Protein AF-A0A960R891-F1 (afdb_monomer_lite)

Secondary structure (DSSP, 8-state):
----EEEEE-TTS-EEEEESSTTPPP-BS-GGGTTT--S-EEEP--GGGEEEEEEEEES--GGGHHHHHHHHHHHTT-S--SSSPPP-EEEEEEEEETTEEEEEEEEE--

Foldseek 3Di:
DAFEWEWEQDPVRWTFIATDDDPGDTPDTDPVVVPPPPGHYHYHDPCVQKDKDKDKDFPDPPVCVVVVLQVVCVVVVQFDPDDPDGWDKDKDWPDDDDGITMIIIITRGD

Radius of gyration: 17.92 Å; chains: 1; bounding box: 40×30×44 Å

Sequence (110 aa):
MSRLKIALPDENRGWTLRTGRAGAAPEGRELAAVAGNGADVLIGVPASLCTTFALKVPTTEAVLFPSLVQSQIERRGLAHRGDGAATPQQFFVIEQAGNETWLSVDVLSE

pLDDT: mean 81.75, std 12.56, range [48.28, 97.19]

Structure (mmCIF, N/CA/C/O backbone):
data_AF-A0A960R891-F1
#
_entry.id   AF-A0A960R891-F1
#
loop_
_atom_site.group_PDB
_atom_site.id
_atom_site.type_symbol
_atom_site.label_atom_id
_atom_site.label_alt_id
_atom_site.label_comp_id
_atom_site.label_asym_id
_atom_site.label_entity_id
_atom_site.label_seq_id
_atom_site.pdbx_PDB_ins_code
_atom_site.Cartn_x
_atom_site.Cartn_y
_atom_site.Cartn_z
_atom_site.occupancy
_atom_site.B_iso_or_equiv
_atom_site.auth_seq_id
_atom_site.auth_comp_id
_atom_site.auth_asym_id
_atom_site.auth_atom_id
_atom_site.pdbx_PDB_model_num
ATOM 1 N N . MET A 1 1 ? 5.573 20.125 -23.057 1.00 48.28 1 MET A N 1
ATOM 2 C CA . MET A 1 1 ? 4.989 18.762 -23.047 1.00 48.28 1 MET A CA 1
ATOM 3 C C . MET A 1 1 ? 5.700 17.986 -21.952 1.00 48.28 1 MET A C 1
ATOM 5 O O . MET A 1 1 ? 6.923 17.927 -22.016 1.00 48.28 1 MET A O 1
ATOM 9 N N . SER A 1 2 ? 5.000 17.505 -20.917 1.00 52.25 2 SER A N 1
ATOM 10 C CA . SER A 1 2 ? 5.677 16.794 -19.822 1.00 52.25 2 SER A CA 1
ATOM 11 C C . SER A 1 2 ? 6.299 15.499 -20.351 1.00 52.25 2 SER A C 1
ATOM 13 O O . SER A 1 2 ? 5.677 14.756 -21.111 1.00 52.25 2 SER A O 1
ATOM 15 N N . ARG A 1 3 ? 7.569 15.268 -20.007 1.00 70.19 3 ARG A N 1
ATOM 16 C CA . ARG A 1 3 ? 8.340 14.078 -20.388 1.00 70.19 3 ARG A CA 1
ATOM 17 C C . ARG A 1 3 ? 8.286 13.050 -19.257 1.00 70.19 3 ARG A C 1
ATOM 19 O O . ARG A 1 3 ? 9.332 12.615 -18.794 1.00 70.19 3 ARG A O 1
ATOM 26 N N . LEU A 1 4 ? 7.082 12.715 -18.783 1.00 72.38 4 LEU A N 1
ATOM 27 C CA . LEU A 1 4 ? 6.910 11.693 -17.748 1.00 72.38 4 LEU A CA 1
ATOM 28 C C . LEU A 1 4 ? 7.563 10.394 -18.235 1.00 72.38 4 LEU A C 1
ATOM 30 O O . LEU A 1 4 ? 7.201 9.883 -19.303 1.00 72.38 4 LEU A O 1
ATOM 34 N N . LYS A 1 5 ? 8.523 9.885 -17.467 1.00 79.50 5 LYS A N 1
ATOM 35 C CA . LYS A 1 5 ? 9.136 8.579 -17.701 1.00 79.50 5 LYS A CA 1
ATOM 36 C C . LYS A 1 5 ? 8.463 7.570 -16.785 1.00 79.50 5 LYS A C 1
ATOM 38 O O . LYS A 1 5 ? 8.354 7.795 -15.589 1.00 79.50 5 LYS A O 1
ATOM 43 N N . ILE A 1 6 ? 7.990 6.469 -17.344 1.00 81.19 6 ILE A N 1
ATOM 44 C CA . ILE A 1 6 ? 7.328 5.399 -16.604 1.00 81.19 6 ILE A CA 1
ATOM 45 C C . ILE A 1 6 ? 8.260 4.191 -16.607 1.00 81.19 6 ILE A C 1
ATOM 47 O O . ILE A 1 6 ? 8.638 3.722 -17.679 1.00 81.19 6 ILE A O 1
ATOM 51 N N . ALA A 1 7 ? 8.605 3.687 -15.428 1.00 83.12 7 ALA A N 1
ATOM 52 C CA . ALA A 1 7 ? 9.332 2.443 -15.233 1.00 83.12 7 ALA A CA 1
ATOM 53 C C . ALA A 1 7 ? 8.375 1.386 -14.677 1.00 83.12 7 ALA A C 1
ATOM 55 O O . ALA A 1 7 ? 7.841 1.554 -13.587 1.00 83.12 7 ALA A O 1
ATOM 56 N N . LEU A 1 8 ? 8.137 0.310 -15.423 1.00 83.38 8 LEU A N 1
ATOM 57 C CA . LEU A 1 8 ? 7.285 -0.805 -14.997 1.00 83.38 8 LEU A CA 1
ATOM 58 C C . LEU A 1 8 ? 8.127 -2.065 -14.789 1.00 83.38 8 LEU A C 1
ATOM 60 O O . LEU A 1 8 ? 9.098 -2.244 -15.524 1.00 83.38 8 LEU A O 1
ATOM 64 N N . PRO A 1 9 ? 7.766 -2.944 -13.846 1.00 81.38 9 PRO A N 1
ATOM 65 C CA . PRO A 1 9 ? 8.446 -4.219 -13.683 1.00 81.38 9 PRO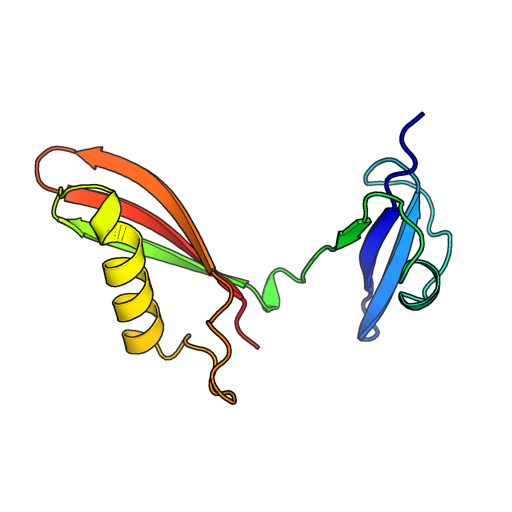 A CA 1
ATOM 66 C C . PRO A 1 9 ? 8.259 -5.086 -14.936 1.00 81.38 9 PRO A C 1
ATOM 68 O O . PRO A 1 9 ? 7.174 -5.127 -15.517 1.00 81.38 9 PRO A O 1
ATOM 71 N N . ASP A 1 10 ? 9.330 -5.756 -15.352 1.00 80.38 10 ASP A N 1
ATOM 72 C CA . ASP A 1 10 ? 9.342 -6.751 -16.428 1.00 80.38 10 ASP A CA 1
ATOM 73 C C . ASP A 1 10 ? 9.341 -8.175 -15.845 1.00 80.38 10 ASP A C 1
ATOM 75 O O . ASP A 1 10 ? 9.782 -8.405 -14.716 1.00 80.38 10 ASP A O 1
ATOM 79 N N . GLU A 1 11 ? 8.903 -9.150 -16.638 1.00 76.06 11 GLU A N 1
ATOM 80 C CA . GLU A 1 11 ? 8.779 -10.565 -16.254 1.00 76.06 11 GLU A CA 1
ATOM 81 C C . GLU A 1 11 ? 10.125 -11.184 -15.830 1.00 76.06 11 GLU A C 1
ATOM 83 O O . GLU A 1 11 ? 10.171 -12.113 -15.026 1.00 76.06 11 GLU A O 1
ATOM 88 N N . ASN A 1 12 ? 11.241 -10.623 -16.304 1.00 77.12 12 ASN A N 1
ATOM 89 C CA . ASN A 1 12 ? 12.599 -11.104 -16.039 1.00 77.12 12 ASN A CA 1
ATOM 90 C C . ASN A 1 12 ? 13.300 -10.381 -14.875 1.00 77.12 12 ASN A C 1
ATOM 92 O O . ASN A 1 12 ? 14.522 -10.237 -14.894 1.00 77.12 12 ASN A O 1
ATOM 96 N N . ARG A 1 13 ? 12.548 -9.892 -13.875 1.00 68.38 13 ARG A N 1
ATOM 97 C CA . ARG A 1 13 ? 13.082 -9.087 -12.748 1.00 68.38 13 ARG A CA 1
ATOM 98 C C . ARG A 1 13 ? 13.827 -7.821 -13.207 1.00 68.38 13 ARG A C 1
ATOM 100 O O . ARG A 1 13 ? 14.740 -7.346 -12.537 1.00 68.38 13 ARG A O 1
ATOM 107 N N . GLY A 1 14 ? 13.444 -7.304 -14.371 1.00 75.38 14 GLY A N 1
ATOM 108 C CA . GLY A 1 14 ? 13.976 -6.083 -14.965 1.00 75.38 14 GLY A CA 1
ATOM 109 C C . GLY A 1 14 ? 12.963 -4.945 -14.922 1.00 75.38 14 GLY A C 1
ATOM 110 O O . GLY A 1 14 ? 11.901 -5.055 -14.310 1.00 75.38 14 GLY A O 1
ATOM 111 N N . TRP A 1 15 ? 13.281 -3.861 -15.621 1.00 79.88 15 TRP A N 1
ATOM 112 C CA . TRP A 1 15 ? 12.392 -2.717 -15.781 1.00 79.88 15 TRP A CA 1
ATOM 113 C C . TRP A 1 15 ? 12.119 -2.468 -17.259 1.00 79.88 15 TRP A C 1
ATOM 115 O O . TRP A 1 15 ? 12.980 -2.677 -18.105 1.00 79.88 15 TRP A O 1
ATOM 125 N N . THR A 1 16 ? 10.921 -1.992 -17.573 1.00 82.44 16 THR A N 1
ATOM 126 C CA . THR A 1 16 ? 10.546 -1.487 -18.891 1.00 82.44 16 THR A CA 1
ATOM 127 C C . THR A 1 16 ? 10.301 0.008 -18.786 1.00 82.44 16 THR A C 1
ATOM 129 O O . THR A 1 16 ? 9.427 0.446 -18.036 1.00 82.44 16 THR A O 1
ATOM 132 N N . LEU A 1 17 ? 11.060 0.790 -19.552 1.00 81.31 17 LEU A N 1
ATOM 133 C CA . LEU A 1 17 ? 10.952 2.244 -19.595 1.00 81.31 17 LEU A CA 1
ATOM 134 C C . LEU A 1 17 ? 10.064 2.707 -20.746 1.00 81.31 17 LEU A C 1
ATOM 136 O O . LEU A 1 17 ? 10.168 2.214 -21.869 1.00 81.31 17 LEU A O 1
ATOM 140 N N . ARG A 1 18 ? 9.218 3.698 -20.470 1.00 81.00 18 ARG A N 1
ATOM 141 C CA . ARG A 1 18 ? 8.293 4.321 -21.426 1.00 81.00 18 ARG A CA 1
ATOM 142 C C . ARG A 1 18 ? 8.287 5.837 -21.236 1.00 81.00 18 ARG A C 1
ATOM 144 O O . ARG A 1 18 ? 8.395 6.299 -20.103 1.00 81.00 18 ARG A O 1
ATOM 151 N N . THR A 1 19 ? 8.107 6.615 -22.303 1.00 74.31 19 THR A N 1
ATOM 152 C CA . THR A 1 19 ? 7.814 8.058 -22.194 1.00 74.31 19 THR A CA 1
ATOM 153 C C . THR A 1 19 ? 6.357 8.329 -22.530 1.00 74.31 19 THR A C 1
ATOM 155 O O . THR A 1 19 ? 5.831 7.828 -23.523 1.00 74.31 19 THR A O 1
ATOM 158 N N . GLY A 1 20 ? 5.700 9.168 -21.732 1.00 71.56 20 GLY A N 1
ATOM 159 C CA . GLY A 1 20 ? 4.331 9.605 -21.990 1.00 71.56 20 GLY A CA 1
ATOM 160 C C . GLY A 1 20 ? 3.301 8.827 -21.178 1.00 71.56 20 GLY A C 1
ATOM 161 O O . GLY A 1 20 ? 3.377 8.797 -19.955 1.00 71.56 20 GLY A O 1
ATOM 162 N N . ARG A 1 21 ? 2.275 8.276 -21.836 1.00 65.19 21 ARG A N 1
ATOM 163 C CA . ARG A 1 21 ? 1.125 7.646 -21.163 1.00 65.19 21 ARG A CA 1
ATOM 164 C C . ARG A 1 21 ? 1.298 6.133 -21.027 1.00 65.19 21 ARG A C 1
ATOM 166 O O . ARG A 1 21 ? 2.017 5.504 -21.804 1.00 65.19 21 ARG A O 1
ATOM 173 N N . ALA A 1 22 ? 0.581 5.548 -20.068 1.00 57.62 22 ALA A N 1
ATOM 174 C CA . ALA A 1 22 ? 0.438 4.100 -19.958 1.00 57.62 22 ALA A CA 1
ATOM 175 C C . ALA A 1 22 ? -0.041 3.520 -21.307 1.00 57.62 22 ALA A C 1
ATOM 177 O O . ALA A 1 22 ? -1.068 3.947 -21.830 1.00 57.62 22 ALA A O 1
ATOM 178 N N . GLY A 1 23 ? 0.744 2.608 -21.893 1.00 58.94 23 GLY A N 1
ATOM 179 C CA . GLY A 1 23 ? 0.505 2.034 -23.227 1.00 58.94 23 GLY A CA 1
ATOM 180 C C . GLY A 1 23 ? 1.488 2.471 -24.323 1.00 58.94 23 GLY A C 1
ATOM 181 O O . GLY A 1 23 ? 1.463 1.896 -25.407 1.00 58.94 23 GLY A O 1
ATOM 182 N N . ALA A 1 24 ? 2.379 3.433 -24.058 1.00 63.19 24 ALA A N 1
ATOM 183 C CA . ALA A 1 24 ? 3.462 3.777 -24.984 1.00 63.19 24 ALA A CA 1
ATOM 184 C C . ALA A 1 24 ? 4.421 2.592 -25.224 1.00 63.19 24 ALA A C 1
ATOM 186 O O . ALA A 1 24 ? 4.589 1.723 -24.361 1.00 63.19 24 ALA A O 1
ATOM 187 N N . ALA A 1 25 ? 5.062 2.552 -26.394 1.00 67.19 25 ALA A N 1
ATOM 188 C CA . ALA A 1 25 ? 6.041 1.516 -26.710 1.00 67.19 25 ALA A CA 1
ATOM 189 C C . ALA A 1 25 ? 7.233 1.564 -25.728 1.00 67.19 25 ALA A C 1
ATOM 191 O O . ALA A 1 25 ? 7.615 2.652 -25.289 1.00 67.19 25 ALA A O 1
ATOM 192 N N . PRO A 1 26 ? 7.816 0.408 -25.358 1.00 67.81 26 PRO A N 1
ATOM 193 C CA . PRO A 1 26 ? 9.063 0.369 -24.602 1.00 67.81 26 PRO A CA 1
ATOM 194 C C . PRO A 1 26 ? 10.170 1.137 -25.329 1.00 67.81 26 PRO A C 1
ATOM 196 O O . PRO A 1 26 ? 10.412 0.898 -26.509 1.00 67.81 26 PRO A O 1
ATOM 199 N N . GLU A 1 27 ? 10.861 2.024 -24.621 1.00 72.19 27 GLU A N 1
ATOM 200 C CA . GLU A 1 27 ? 12.023 2.757 -25.143 1.00 72.19 27 GLU A CA 1
ATOM 201 C C . GLU A 1 27 ? 13.353 2.174 -24.651 1.00 72.19 27 GLU A C 1
ATOM 203 O O . GLU A 1 27 ? 14.405 2.477 -25.205 1.00 72.19 27 GLU A O 1
ATOM 208 N N . GLY A 1 28 ? 13.325 1.342 -23.608 1.00 74.31 28 GLY A N 1
ATOM 209 C CA . GLY A 1 28 ? 14.523 0.742 -23.030 1.00 74.31 28 GLY A CA 1
ATOM 210 C C . GLY A 1 28 ? 14.232 -0.051 -21.761 1.00 74.31 28 GLY A C 1
ATOM 211 O O . GLY A 1 28 ? 13.080 -0.150 -21.331 1.00 74.31 28 GLY A O 1
ATOM 212 N N . ARG A 1 29 ? 15.287 -0.620 -21.168 1.00 67.38 29 ARG A N 1
ATOM 213 C CA . ARG A 1 29 ? 15.194 -1.476 -19.970 1.00 67.38 29 ARG A CA 1
ATOM 214 C C . ARG A 1 29 ? 16.034 -1.018 -18.773 1.00 67.38 29 ARG A C 1
ATOM 216 O O . ARG A 1 29 ? 15.898 -1.550 -17.676 1.00 67.38 29 ARG A O 1
ATOM 223 N N . GLU A 1 30 ? 16.903 -0.030 -18.962 1.00 71.00 30 GLU A N 1
ATOM 224 C CA . GLU A 1 30 ? 17.878 0.365 -17.943 1.00 71.00 30 GLU A CA 1
ATOM 225 C C . GLU A 1 30 ? 17.368 1.512 -17.071 1.00 71.00 30 GLU A C 1
ATOM 227 O O . GLU A 1 30 ? 17.402 2.672 -17.476 1.00 71.00 30 GLU A O 1
ATOM 232 N N . LEU A 1 31 ? 16.959 1.206 -15.836 1.00 67.56 31 LEU A N 1
ATOM 233 C CA . LEU A 1 31 ? 16.509 2.205 -14.856 1.00 67.56 31 LEU A CA 1
ATOM 234 C C . LEU A 1 31 ? 17.574 3.287 -14.562 1.00 67.56 31 LEU A C 1
ATOM 236 O O . LEU A 1 31 ? 17.242 4.429 -14.250 1.00 67.56 31 LEU A O 1
ATOM 240 N N . ALA A 1 32 ? 18.859 2.953 -14.711 1.00 69.50 32 ALA A N 1
ATOM 241 C CA . ALA A 1 32 ? 19.962 3.902 -14.557 1.00 69.50 32 ALA A CA 1
ATOM 242 C C . ALA A 1 32 ? 19.887 5.069 -15.558 1.00 69.50 32 ALA A C 1
ATOM 244 O O . ALA A 1 32 ? 20.299 6.177 -15.231 1.00 69.50 32 ALA A O 1
ATOM 245 N N . ALA A 1 33 ? 19.292 4.864 -16.738 1.00 66.06 33 ALA A N 1
ATOM 246 C CA . ALA A 1 33 ? 19.127 5.916 -17.740 1.00 66.06 33 ALA A CA 1
ATOM 247 C C . ALA A 1 33 ? 18.164 7.034 -17.291 1.00 66.06 33 ALA A C 1
ATOM 249 O O . ALA A 1 33 ? 18.170 8.132 -17.856 1.00 66.06 33 ALA A O 1
ATOM 250 N N . VAL A 1 34 ? 17.327 6.767 -16.282 1.00 67.50 34 VAL A N 1
ATOM 251 C CA . VAL A 1 34 ? 16.392 7.744 -15.704 1.00 67.50 34 VAL A CA 1
ATOM 252 C C . VAL A 1 34 ? 16.903 8.356 -14.398 1.00 67.50 34 VAL A C 1
ATOM 254 O O . VAL A 1 34 ? 16.396 9.394 -13.981 1.00 67.50 34 VAL A O 1
ATOM 257 N N . ALA A 1 35 ? 17.923 7.768 -13.768 1.00 65.06 35 ALA A N 1
ATOM 258 C CA . ALA A 1 35 ? 18.492 8.279 -12.526 1.00 65.06 35 ALA A CA 1
ATOM 259 C C . ALA A 1 35 ? 19.222 9.616 -12.759 1.00 65.06 35 ALA A C 1
ATOM 261 O O . ALA A 1 35 ? 20.076 9.727 -13.634 1.00 65.06 35 ALA A O 1
ATOM 262 N N . GLY A 1 36 ? 18.881 10.649 -11.981 1.00 62.19 36 GLY A N 1
ATOM 263 C CA . GLY A 1 36 ? 19.533 11.968 -12.043 1.00 62.19 36 GLY A CA 1
ATOM 264 C C . GLY A 1 36 ? 19.102 12.868 -13.209 1.00 62.19 36 GLY A C 1
ATOM 265 O O . GLY A 1 36 ? 19.472 14.040 -13.242 1.00 62.19 36 GLY A O 1
ATOM 266 N N . ASN A 1 37 ? 18.276 12.371 -14.133 1.00 64.19 37 ASN A N 1
ATOM 267 C CA . ASN A 1 37 ? 17.628 13.198 -15.145 1.00 64.19 37 ASN A CA 1
ATOM 268 C C . ASN A 1 37 ? 16.355 13.792 -14.530 1.00 64.19 37 ASN A C 1
ATOM 270 O O . ASN A 1 37 ? 15.445 13.040 -14.205 1.00 64.19 37 ASN A O 1
ATOM 274 N N . GLY A 1 38 ? 16.291 15.119 -14.360 1.00 58.22 38 GLY A N 1
ATOM 275 C CA . GLY A 1 38 ? 15.20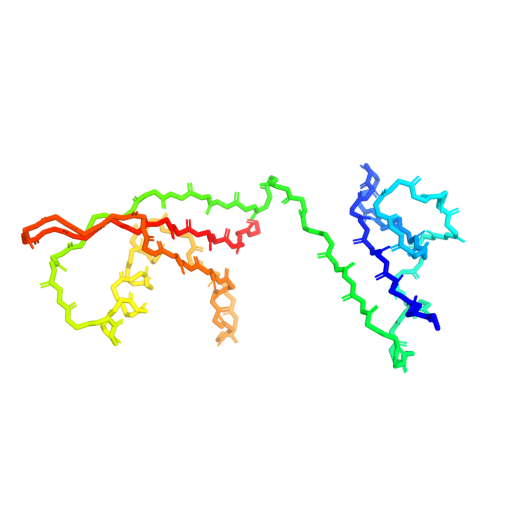3 15.861 -13.688 1.00 58.22 38 GLY A CA 1
ATOM 276 C C . GLY A 1 38 ? 13.826 15.829 -14.374 1.00 58.22 38 GLY A C 1
ATOM 277 O O . GLY A 1 38 ? 13.125 16.837 -14.399 1.00 58.22 38 GLY A O 1
ATOM 278 N N . ALA A 1 39 ? 13.459 14.707 -14.988 1.00 67.19 39 ALA A N 1
ATOM 279 C CA . ALA A 1 39 ? 12.113 14.404 -15.436 1.00 67.19 39 ALA A CA 1
ATOM 280 C C . ALA A 1 39 ? 11.333 13.732 -14.298 1.00 67.19 39 ALA A C 1
ATOM 282 O O . ALA A 1 39 ? 11.895 12.937 -13.549 1.00 67.19 39 ALA A O 1
ATOM 283 N N . ASP A 1 40 ? 10.032 14.008 -14.204 1.00 72.50 40 ASP A N 1
ATOM 284 C CA . ASP A 1 40 ? 9.142 13.255 -13.322 1.00 72.50 40 ASP A CA 1
ATOM 285 C C . ASP A 1 40 ? 9.177 11.770 -13.731 1.00 72.50 40 ASP A C 1
ATOM 287 O O . ASP A 1 40 ? 8.931 11.433 -14.899 1.00 72.50 40 ASP A O 1
ATOM 291 N N . VAL A 1 41 ? 9.512 10.884 -12.788 1.00 76.19 41 VAL A N 1
ATOM 292 C CA . VAL A 1 41 ? 9.560 9.431 -13.007 1.00 76.19 41 VAL A CA 1
ATOM 293 C C . VAL A 1 41 ? 8.448 8.761 -12.210 1.00 76.19 41 VAL A C 1
ATOM 295 O O . VAL A 1 41 ? 8.352 8.930 -10.998 1.00 76.19 41 VAL A O 1
ATOM 298 N N . LEU A 1 42 ? 7.626 7.965 -12.889 1.00 78.50 42 LEU A N 1
ATOM 299 C CA . LEU A 1 42 ? 6.641 7.088 -12.272 1.00 78.50 42 LEU A CA 1
ATOM 300 C C . LEU A 1 42 ? 7.189 5.664 -12.243 1.00 78.50 42 LEU A C 1
ATOM 302 O O . LEU A 1 42 ? 7.439 5.073 -13.291 1.00 78.50 42 LEU A O 1
ATOM 306 N N . ILE A 1 43 ? 7.359 5.115 -11.045 1.00 81.88 43 ILE A N 1
ATOM 307 C CA . ILE A 1 43 ? 7.820 3.742 -10.840 1.00 81.88 43 ILE A CA 1
ATOM 308 C C . ILE A 1 43 ? 6.606 2.891 -10.473 1.00 81.88 43 ILE A C 1
ATOM 310 O O . ILE A 1 43 ? 5.945 3.133 -9.467 1.00 81.88 43 ILE A O 1
ATOM 314 N N . GLY A 1 44 ? 6.292 1.911 -11.313 1.00 83.06 44 GLY A N 1
ATOM 315 C CA . GLY A 1 44 ? 5.311 0.882 -11.008 1.00 83.06 44 GLY A CA 1
ATOM 316 C C . GLY A 1 44 ? 5.933 -0.178 -10.112 1.00 83.06 44 GLY A C 1
ATOM 317 O O . GLY A 1 44 ? 7.037 -0.641 -10.368 1.00 83.06 44 GLY A O 1
ATOM 318 N N . VAL A 1 45 ? 5.216 -0.595 -9.079 1.00 82.56 45 VAL A N 1
ATOM 319 C CA . VAL A 1 45 ? 5.633 -1.702 -8.215 1.00 82.56 45 VAL A CA 1
ATOM 320 C C . VAL A 1 45 ? 4.744 -2.909 -8.527 1.00 82.56 45 VAL A C 1
ATOM 322 O O . VAL A 1 45 ? 3.538 -2.721 -8.717 1.00 82.56 45 VAL A O 1
ATOM 325 N N . PRO A 1 46 ? 5.289 -4.138 -8.634 1.00 83.25 46 PRO A N 1
ATOM 326 C CA . PRO A 1 46 ? 4.467 -5.329 -8.809 1.00 83.25 46 PRO A CA 1
ATOM 327 C C . PRO A 1 46 ? 3.432 -5.450 -7.691 1.00 83.25 46 PRO A C 1
ATOM 329 O O . PRO A 1 46 ? 3.783 -5.405 -6.515 1.00 83.25 46 PRO A O 1
ATOM 332 N N . ALA A 1 47 ? 2.172 -5.695 -8.051 1.00 84.75 47 ALA A N 1
ATOM 333 C CA . ALA A 1 47 ? 1.110 -5.897 -7.065 1.00 84.75 47 ALA A CA 1
ATOM 334 C C . ALA A 1 47 ? 1.389 -7.088 -6.129 1.00 84.75 47 ALA A C 1
ATOM 336 O O . ALA A 1 47 ? 0.923 -7.091 -5.000 1.00 84.75 47 ALA A O 1
ATOM 337 N N . SER A 1 48 ? 2.189 -8.068 -6.565 1.00 85.81 48 SER A N 1
ATOM 338 C CA . SER A 1 48 ? 2.624 -9.198 -5.735 1.00 85.81 48 SER A CA 1
ATOM 339 C C . SER A 1 48 ? 3.513 -8.804 -4.552 1.00 85.81 48 SER A C 1
ATOM 341 O O . SER A 1 48 ? 3.668 -9.610 -3.643 1.00 85.81 48 SER A O 1
ATOM 343 N N . LEU A 1 49 ? 4.110 -7.608 -4.574 1.00 86.00 49 LEU A N 1
ATOM 344 C CA . LEU A 1 49 ? 4.887 -7.050 -3.461 1.00 86.00 49 LEU A CA 1
ATOM 345 C C . LEU A 1 49 ? 4.031 -6.137 -2.567 1.00 86.00 49 LEU A C 1
ATOM 347 O O . LEU A 1 49 ? 4.480 -5.688 -1.518 1.00 86.00 49 LEU A O 1
ATOM 351 N N . CYS A 1 50 ? 2.791 -5.848 -2.960 1.00 89.81 50 CYS A N 1
ATOM 352 C CA . CYS A 1 50 ? 1.884 -5.019 -2.181 1.00 89.81 50 CYS A CA 1
ATOM 353 C C . CYS A 1 50 ? 0.896 -5.903 -1.415 1.00 89.81 50 CYS A C 1
ATOM 355 O O . CYS A 1 50 ? 0.111 -6.642 -2.007 1.00 89.81 50 CYS A O 1
ATOM 357 N N . THR A 1 51 ? 0.883 -5.777 -0.092 1.00 93.31 51 THR A N 1
ATOM 358 C CA . THR A 1 51 ? -0.143 -6.375 0.762 1.00 93.31 51 THR A CA 1
ATOM 359 C C . THR A 1 51 ? -1.177 -5.315 1.129 1.00 93.31 51 THR A C 1
ATOM 361 O O . THR A 1 51 ? -0.879 -4.392 1.887 1.00 93.31 51 THR A O 1
ATOM 364 N N . THR A 1 52 ? -2.407 -5.472 0.636 1.00 94.31 52 THR A N 1
ATOM 365 C CA . THR A 1 52 ? -3.544 -4.606 0.983 1.00 94.31 52 THR A CA 1
ATOM 366 C C . THR A 1 52 ? -4.451 -5.282 2.004 1.00 94.31 52 THR A C 1
ATOM 368 O O . THR A 1 52 ? -4.818 -6.450 1.851 1.00 94.31 52 THR A O 1
ATOM 371 N N . PHE A 1 53 ? -4.863 -4.556 3.042 1.00 95.69 53 PHE A N 1
ATOM 372 C CA . PHE A 1 53 ? -5.850 -5.044 4.000 1.00 95.69 53 PHE A CA 1
ATOM 373 C C . PHE A 1 53 ? -6.743 -3.946 4.573 1.00 95.69 53 PHE A C 1
ATOM 375 O O . PHE A 1 53 ? -6.336 -2.801 4.747 1.00 95.69 53 PHE A O 1
ATOM 382 N N . ALA A 1 54 ? -7.959 -4.337 4.953 1.00 96.38 54 ALA A N 1
ATOM 383 C CA . ALA A 1 54 ? -8.857 -3.482 5.716 1.00 96.38 54 ALA A CA 1
ATOM 384 C C . ALA A 1 54 ? -8.489 -3.492 7.208 1.00 96.38 54 ALA A C 1
ATOM 386 O O . ALA A 1 54 ? -8.206 -4.545 7.799 1.00 96.38 54 ALA A O 1
ATOM 387 N N . LEU A 1 55 ? -8.527 -2.315 7.826 1.00 96.06 55 LEU A N 1
ATOM 388 C CA . LEU A 1 55 ? -8.297 -2.104 9.245 1.00 96.06 55 LEU A CA 1
ATOM 389 C C . LEU A 1 55 ? -9.469 -1.332 9.854 1.00 96.06 55 LEU A C 1
ATOM 391 O O . LEU A 1 55 ? -9.758 -0.208 9.459 1.00 96.06 55 LEU A O 1
ATOM 395 N N . LYS A 1 56 ? -10.099 -1.930 10.865 1.00 95.12 56 LYS A N 1
ATOM 396 C CA . LYS A 1 56 ? -11.104 -1.267 11.693 1.00 95.12 56 LYS A CA 1
ATOM 397 C C . LYS A 1 56 ? -10.440 -0.639 12.915 1.00 95.12 56 LYS A C 1
ATOM 399 O O . LYS A 1 56 ? -9.779 -1.347 13.677 1.00 95.12 56 LYS A O 1
ATOM 404 N N . VAL A 1 57 ? -10.640 0.659 13.115 1.00 93.19 57 VAL A N 1
ATOM 405 C CA . VAL A 1 57 ? -10.182 1.405 14.295 1.00 93.19 57 VAL A CA 1
ATOM 406 C C . VAL A 1 57 ? -11.350 2.147 14.949 1.00 93.19 57 VAL A C 1
ATOM 408 O O . VAL A 1 57 ? -12.344 2.424 14.275 1.00 93.19 57 VAL A O 1
ATOM 411 N N . PRO A 1 58 ? -11.266 2.477 16.249 1.00 92.50 58 PRO A N 1
ATOM 412 C CA . PRO A 1 58 ? -12.219 3.392 16.864 1.00 92.50 58 PRO A CA 1
ATOM 413 C C . PRO A 1 58 ? -12.226 4.739 16.138 1.00 92.50 58 PRO A C 1
ATOM 415 O O . PRO A 1 58 ? -11.176 5.199 15.679 1.00 92.50 58 PRO A O 1
ATOM 418 N N . THR A 1 59 ? -13.386 5.391 16.068 1.00 88.69 59 THR A N 1
ATOM 419 C CA . THR A 1 59 ? -13.458 6.778 15.598 1.00 88.69 59 THR A CA 1
ATOM 420 C C . THR A 1 59 ? -12.688 7.660 16.576 1.00 88.69 59 THR A C 1
ATOM 422 O O . THR A 1 59 ? -13.091 7.853 17.719 1.00 88.69 59 THR A O 1
ATOM 425 N N . THR A 1 60 ? -11.545 8.165 16.124 1.00 88.81 60 THR A N 1
ATOM 426 C CA . THR A 1 60 ? -10.637 9.017 16.892 1.00 88.81 60 THR A CA 1
ATOM 427 C C . THR A 1 60 ? -10.085 10.117 15.992 1.00 88.81 60 THR A C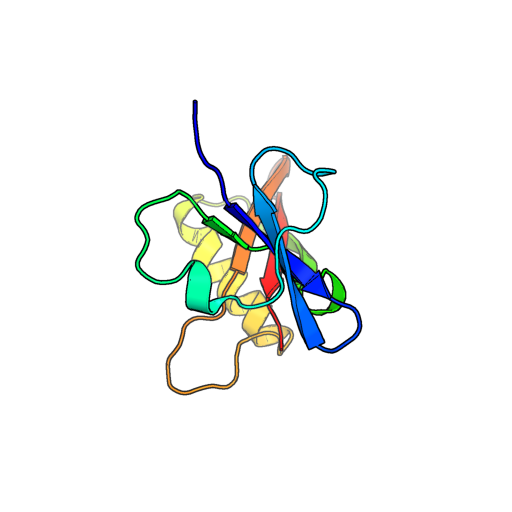 1
ATOM 429 O O . THR A 1 60 ? -10.328 10.123 14.784 1.00 88.81 60 THR A O 1
ATOM 432 N N . GLU A 1 61 ? -9.327 11.051 16.561 1.00 88.25 61 GLU A N 1
ATOM 433 C CA . GLU A 1 61 ? -8.612 12.062 15.788 1.00 88.25 61 GLU A CA 1
ATOM 434 C C . GLU A 1 61 ? -7.710 11.414 14.728 1.00 88.25 61 GLU A C 1
ATOM 436 O O . GLU A 1 61 ? -6.904 10.529 15.030 1.00 88.25 61 GLU A O 1
ATOM 441 N N . ALA A 1 62 ? -7.817 11.886 13.482 1.00 88.38 62 ALA A N 1
ATOM 442 C CA . ALA A 1 62 ? -7.104 11.318 12.335 1.00 88.38 62 ALA A CA 1
ATOM 443 C C . ALA A 1 62 ? -5.572 11.317 12.500 1.00 88.38 62 ALA A C 1
ATOM 445 O O . ALA A 1 62 ? -4.884 10.487 11.908 1.00 88.38 62 ALA A O 1
ATOM 446 N N . VAL A 1 63 ? -5.040 12.200 13.354 1.00 93.56 63 VAL A N 1
ATOM 447 C CA . VAL A 1 63 ? -3.617 12.256 13.727 1.00 93.56 63 VAL A CA 1
ATOM 448 C C . VAL A 1 63 ? -3.117 10.961 14.380 1.00 93.56 63 VAL A C 1
ATOM 450 O O . VAL A 1 63 ? -1.924 10.674 14.331 1.00 93.56 63 VAL A O 1
ATOM 453 N N . LEU A 1 64 ? -4.012 10.148 14.954 1.00 93.44 64 LEU A N 1
ATOM 454 C CA . LEU A 1 64 ? -3.665 8.871 15.584 1.00 93.44 64 LEU A CA 1
ATOM 455 C C . LEU A 1 64 ? -3.677 7.685 14.610 1.00 93.44 64 LEU A C 1
ATOM 457 O O . LEU A 1 64 ? -3.132 6.628 14.936 1.00 93.44 64 LEU A O 1
ATOM 461 N N . PHE A 1 65 ? -4.263 7.829 13.415 1.00 94.00 65 PHE A N 1
ATOM 462 C CA . PHE A 1 65 ? -4.331 6.740 12.435 1.00 94.00 65 PHE A CA 1
ATOM 463 C C . PHE A 1 65 ? -2.959 6.201 12.010 1.00 94.00 65 PHE A C 1
ATOM 465 O O . PHE A 1 65 ? -2.832 4.978 11.986 1.00 94.00 65 PHE A O 1
ATOM 472 N N . PRO A 1 66 ? -1.917 7.023 11.755 1.00 93.44 66 PRO A N 1
ATOM 473 C CA . PRO A 1 66 ? -0.592 6.507 11.414 1.00 93.44 66 PRO A CA 1
ATOM 474 C C . PRO A 1 66 ? -0.043 5.522 12.454 1.00 93.44 66 PRO A C 1
ATOM 476 O O . PRO A 1 66 ? 0.408 4.436 12.097 1.00 93.44 66 PRO A O 1
ATOM 479 N N . SER A 1 67 ? -0.148 5.856 13.743 1.00 92.88 67 SER A N 1
ATOM 480 C CA . SER A 1 67 ? 0.333 5.004 14.837 1.00 92.88 67 SER A CA 1
ATOM 481 C C . SER A 1 67 ? -0.468 3.705 14.952 1.00 92.88 67 SER A C 1
ATOM 483 O O . SER A 1 67 ? 0.102 2.633 15.163 1.00 92.88 67 SER A O 1
ATOM 485 N N . LEU A 1 68 ? -1.792 3.780 14.780 1.00 94.12 68 LEU A N 1
ATOM 486 C CA . LEU A 1 68 ? -2.663 2.602 14.785 1.00 94.12 68 LEU A CA 1
ATOM 487 C C . LEU A 1 68 ? -2.371 1.681 13.597 1.00 94.12 68 LEU A C 1
ATOM 489 O O . LEU A 1 68 ? -2.284 0.469 13.775 1.00 94.12 68 LEU A O 1
ATOM 493 N N . VAL A 1 69 ? -2.185 2.245 12.404 1.00 94.75 69 VAL A N 1
ATOM 494 C CA . VAL A 1 69 ? -1.813 1.502 11.195 1.00 94.75 69 VAL A CA 1
ATOM 495 C C . VAL A 1 69 ? -0.466 0.811 11.394 1.00 94.75 69 VAL A C 1
ATOM 497 O O . VAL A 1 69 ? -0.380 -0.397 11.183 1.00 94.75 69 VAL A O 1
ATOM 500 N N . GLN A 1 70 ? 0.547 1.526 11.888 1.00 92.62 70 GLN A N 1
ATOM 501 C CA . GLN A 1 70 ? 1.879 0.968 12.130 1.00 92.62 70 GLN A CA 1
ATOM 502 C C . GLN A 1 70 ? 1.842 -0.230 13.090 1.00 92.62 70 GLN A C 1
ATOM 504 O O . GLN A 1 70 ? 2.355 -1.302 12.769 1.00 92.62 70 GLN A O 1
ATOM 509 N N . SER A 1 71 ? 1.144 -0.101 14.222 1.00 92.75 71 SER A N 1
ATOM 510 C CA . SER A 1 71 ? 0.978 -1.206 15.177 1.00 92.75 71 SER A CA 1
ATOM 511 C C . SER A 1 71 ? 0.329 -2.443 14.536 1.00 92.75 71 SER A C 1
ATOM 513 O O . SER A 1 71 ? 0.655 -3.585 14.864 1.00 92.75 71 SER A O 1
ATOM 515 N N . GLN A 1 72 ? -0.587 -2.237 13.590 1.00 93.94 72 GLN A N 1
ATOM 516 C CA . GLN A 1 72 ? -1.280 -3.322 12.898 1.00 93.94 72 GLN A CA 1
ATOM 517 C C . GLN A 1 72 ? -0.410 -3.994 11.838 1.00 93.94 72 GLN A C 1
ATOM 519 O O . GLN A 1 72 ? -0.505 -5.211 11.673 1.00 93.94 72 GLN A O 1
ATOM 524 N N . ILE A 1 73 ? 0.447 -3.231 11.162 1.00 93.31 73 ILE A N 1
ATOM 525 C CA . ILE A 1 73 ? 1.468 -3.744 10.241 1.00 93.31 73 ILE A CA 1
ATOM 526 C C . ILE A 1 73 ? 2.444 -4.653 11.001 1.00 93.31 73 ILE A C 1
ATOM 528 O O . ILE A 1 73 ? 2.666 -5.798 10.598 1.00 93.31 73 ILE A O 1
ATOM 532 N N . GLU A 1 74 ? 2.948 -4.193 12.147 1.00 91.81 74 GLU A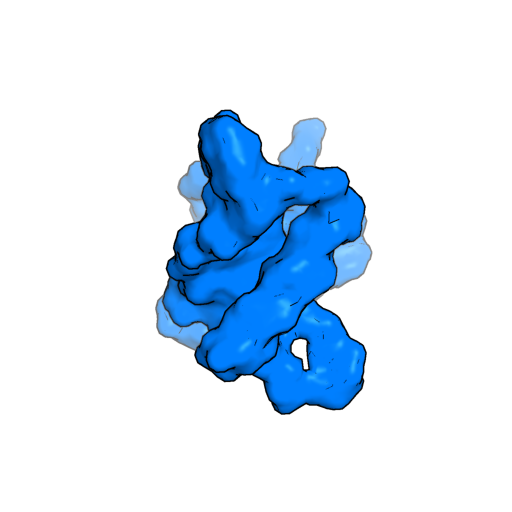 N 1
ATOM 533 C CA . GLU A 1 74 ? 3.843 -4.964 13.021 1.00 91.81 74 GLU A CA 1
ATOM 534 C C . GLU A 1 74 ? 3.182 -6.246 13.526 1.00 91.81 74 GLU A C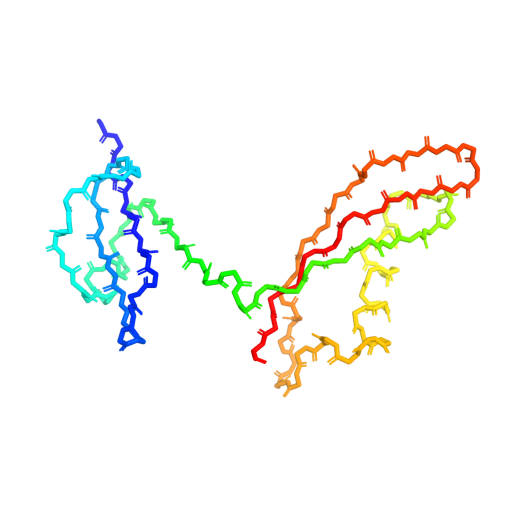 1
ATOM 536 O O . GLU A 1 74 ? 3.745 -7.334 13.397 1.00 91.81 74 GLU A O 1
ATOM 541 N N . ARG A 1 75 ? 1.942 -6.146 14.023 1.00 92.44 75 ARG A N 1
ATOM 542 C CA . ARG A 1 75 ? 1.177 -7.299 14.519 1.00 92.44 75 ARG A CA 1
ATOM 543 C C . ARG A 1 75 ? 0.950 -8.367 13.448 1.00 92.44 75 ARG A C 1
ATOM 545 O O . ARG A 1 75 ? 0.850 -9.546 13.775 1.00 92.44 75 ARG A O 1
ATOM 552 N N . ARG A 1 76 ? 0.846 -7.964 12.181 1.00 92.06 76 ARG A N 1
ATOM 553 C CA . ARG A 1 76 ? 0.688 -8.873 11.034 1.00 92.06 76 ARG A CA 1
ATOM 554 C C . ARG A 1 76 ? 2.018 -9.423 10.517 1.00 92.06 76 ARG A C 1
ATOM 556 O O . ARG A 1 76 ? 2.005 -10.236 9.600 1.00 92.06 76 ARG A O 1
ATOM 563 N N . GLY A 1 77 ? 3.150 -8.996 11.079 1.00 91.12 77 GLY A N 1
ATOM 564 C CA . GLY A 1 77 ? 4.477 -9.378 10.605 1.00 91.12 77 GLY A CA 1
ATOM 565 C C . GLY A 1 77 ? 4.827 -8.798 9.233 1.00 91.12 77 GLY A C 1
ATOM 566 O O . GLY A 1 77 ? 5.722 -9.327 8.584 1.00 91.12 77 GLY A O 1
ATOM 567 N N . LEU A 1 78 ? 4.125 -7.740 8.807 1.00 90.19 78 LEU A N 1
ATOM 568 C CA . LEU A 1 78 ? 4.325 -7.048 7.528 1.00 90.19 78 LEU A CA 1
ATOM 569 C C . LEU A 1 78 ? 5.335 -5.899 7.635 1.00 90.19 78 LEU A C 1
ATOM 571 O O . LEU A 1 78 ? 5.671 -5.281 6.630 1.00 90.19 78 LEU A O 1
ATOM 575 N N . ALA A 1 79 ? 5.795 -5.593 8.850 1.00 86.00 79 ALA A N 1
ATOM 576 C CA . ALA A 1 79 ? 6.827 -4.594 9.057 1.00 86.00 79 ALA A CA 1
ATOM 577 C C . ALA A 1 79 ? 8.147 -5.071 8.443 1.00 86.00 79 ALA A C 1
ATOM 579 O O . ALA A 1 79 ? 8.560 -6.222 8.627 1.00 86.00 79 ALA A O 1
ATOM 580 N N . HIS A 1 80 ? 8.810 -4.166 7.733 1.00 80.62 80 HIS A N 1
ATOM 581 C CA . HIS A 1 80 ? 10.102 -4.423 7.126 1.00 80.62 80 HIS A CA 1
ATOM 582 C C . HIS A 1 80 ? 11.132 -4.791 8.207 1.00 80.62 80 HIS A C 1
ATOM 584 O O . HIS A 1 80 ? 11.270 -4.104 9.220 1.00 80.62 80 HIS A O 1
ATOM 590 N N . ARG A 1 81 ? 11.841 -5.907 8.011 1.00 67.38 81 ARG A N 1
ATOM 591 C CA . ARG A 1 81 ? 12.847 -6.430 8.951 1.00 67.38 81 ARG A CA 1
ATOM 592 C C . ARG A 1 81 ? 14.244 -5.988 8.506 1.00 67.38 81 ARG A C 1
ATOM 594 O O . ARG A 1 81 ? 15.056 -6.822 8.125 1.00 67.38 81 ARG A O 1
ATOM 601 N N . GLY A 1 82 ? 14.504 -4.684 8.496 1.00 60.62 82 GLY A N 1
ATOM 602 C CA . GLY A 1 82 ? 15.781 -4.113 8.046 1.00 60.62 82 GLY A CA 1
ATOM 603 C C . GLY A 1 82 ? 16.190 -2.881 8.856 1.00 60.62 82 GLY A C 1
ATOM 604 O O . GLY A 1 82 ? 15.350 -2.299 9.536 1.00 60.62 82 GLY A O 1
ATOM 605 N N . ASP A 1 83 ? 17.477 -2.520 8.787 1.00 53.97 83 ASP A N 1
ATOM 606 C CA . ASP A 1 83 ? 18.246 -1.544 9.594 1.00 53.97 83 ASP A CA 1
ATOM 607 C C . ASP A 1 83 ? 17.624 -0.136 9.788 1.00 53.97 83 ASP A C 1
ATOM 609 O O . ASP A 1 83 ? 18.158 0.882 9.351 1.00 53.97 83 ASP A O 1
ATOM 613 N N . GLY A 1 84 ? 16.491 -0.044 10.487 1.00 56.88 84 GLY A N 1
ATOM 614 C CA . GLY A 1 84 ? 15.877 1.220 10.910 1.00 56.88 84 GLY A CA 1
ATOM 615 C C . GLY A 1 84 ? 15.106 1.975 9.822 1.00 56.88 84 GLY A C 1
ATOM 616 O O . GLY A 1 84 ? 14.646 3.089 10.070 1.00 56.88 84 GLY A O 1
ATOM 617 N N . ALA A 1 85 ? 14.929 1.386 8.638 1.00 66.12 85 ALA A N 1
ATOM 618 C CA . ALA A 1 85 ? 14.062 1.939 7.603 1.00 66.12 85 ALA A CA 1
ATOM 619 C C . ALA A 1 85 ? 12.583 1.745 7.977 1.00 66.12 85 ALA A C 1
ATOM 621 O O . ALA A 1 85 ? 12.155 0.648 8.341 1.00 66.12 85 ALA A O 1
ATOM 622 N N . ALA A 1 86 ? 11.789 2.814 7.877 1.00 74.75 86 ALA A N 1
ATOM 623 C CA . ALA A 1 86 ? 10.345 2.716 8.044 1.00 74.75 86 ALA A CA 1
ATOM 624 C C . ALA A 1 86 ? 9.760 1.799 6.960 1.00 74.75 86 ALA A C 1
ATOM 626 O O . ALA A 1 86 ? 10.199 1.822 5.809 1.00 74.75 86 ALA A O 1
ATOM 627 N N . THR A 1 87 ? 8.754 1.005 7.331 1.00 86.56 87 THR A N 1
ATOM 628 C CA . THR A 1 87 ? 8.006 0.216 6.346 1.00 86.56 87 THR A CA 1
ATOM 629 C C . THR A 1 87 ? 7.373 1.194 5.342 1.00 86.56 87 THR A C 1
ATOM 631 O O . THR A 1 87 ? 6.862 2.237 5.757 1.00 86.56 87 THR A O 1
ATOM 634 N N . PRO A 1 88 ? 7.458 0.965 4.021 1.00 90.12 88 PRO A N 1
ATOM 635 C CA . PRO A 1 88 ? 6.721 1.794 3.081 1.00 90.12 88 PRO A CA 1
ATOM 636 C C . PRO A 1 88 ? 5.246 1.391 3.122 1.00 90.12 88 PRO A C 1
ATOM 638 O O . PRO A 1 88 ? 4.879 0.278 2.741 1.00 90.12 88 PRO A O 1
ATOM 641 N N . GLN A 1 89 ? 4.395 2.302 3.587 1.00 92.25 89 GLN A N 1
ATOM 642 C CA . GLN A 1 89 ? 2.949 2.104 3.615 1.00 92.25 89 GLN A CA 1
ATOM 643 C C . GLN A 1 89 ? 2.189 3.353 3.194 1.00 92.25 89 GLN A C 1
ATOM 645 O O . GLN A 1 89 ? 2.671 4.480 3.321 1.00 92.25 89 GLN A O 1
ATOM 650 N N . GLN A 1 90 ? 0.947 3.135 2.788 1.00 94.06 90 GLN A N 1
ATOM 651 C CA . GLN A 1 90 ? -0.070 4.166 2.661 1.00 94.06 90 GLN A CA 1
ATOM 652 C C . GLN A 1 90 ? -1.378 3.664 3.267 1.00 94.06 90 GLN A C 1
ATOM 654 O O . GLN A 1 90 ? -1.622 2.461 3.368 1.00 94.06 90 GLN A O 1
ATOM 659 N N . PHE A 1 91 ? -2.237 4.591 3.672 1.00 95.31 91 PHE A N 1
ATOM 660 C CA . PHE A 1 91 ? -3.589 4.252 4.080 1.00 95.31 91 PHE A CA 1
ATOM 661 C C . PHE A 1 91 ? -4.561 5.361 3.700 1.00 95.31 91 PHE A C 1
ATOM 663 O O . PHE A 1 91 ? -4.186 6.529 3.588 1.00 95.31 91 PHE A O 1
ATOM 670 N N . PHE A 1 92 ? -5.824 4.991 3.532 1.00 94.94 92 PHE A N 1
ATOM 671 C CA . PHE A 1 92 ? -6.913 5.928 3.291 1.00 94.94 92 PHE A CA 1
ATOM 672 C C . PHE A 1 92 ? -8.169 5.499 4.042 1.00 94.94 92 PHE A C 1
ATOM 674 O O . PHE A 1 92 ? -8.418 4.311 4.256 1.00 94.94 92 PHE A O 1
ATOM 681 N N . VAL A 1 93 ? -8.958 6.486 4.459 1.00 95.00 93 VAL A N 1
ATOM 682 C CA . VAL A 1 93 ? -10.252 6.260 5.104 1.00 95.00 93 VAL A CA 1
ATOM 683 C C . VAL A 1 93 ? -11.249 5.813 4.041 1.00 95.00 93 VAL A C 1
ATOM 685 O O . VAL A 1 93 ? -11.467 6.522 3.062 1.00 95.00 93 VAL A O 1
ATOM 688 N N . ILE A 1 94 ? -11.835 4.634 4.235 1.00 94.81 94 ILE A N 1
ATOM 689 C CA . ILE A 1 94 ? -12.890 4.092 3.372 1.00 94.81 94 ILE A CA 1
ATOM 690 C C . ILE A 1 94 ? -14.246 4.600 3.859 1.00 94.81 94 ILE A C 1
ATOM 692 O O . ILE A 1 94 ? -15.067 5.060 3.073 1.00 94.81 94 ILE A O 1
ATOM 696 N N . GLU A 1 95 ? -14.468 4.511 5.171 1.00 93.88 95 GLU A N 1
ATOM 697 C CA . GLU A 1 95 ? -15.749 4.812 5.797 1.00 93.88 95 GLU A CA 1
ATOM 698 C C . GLU A 1 95 ? -15.546 5.245 7.252 1.00 93.88 95 GLU A C 1
ATOM 700 O O . GLU A 1 95 ? -14.673 4.730 7.955 1.00 93.88 95 GLU A O 1
ATOM 705 N N . GLN A 1 96 ? -16.382 6.175 7.711 1.00 91.06 96 GLN A N 1
ATOM 706 C CA . GLN A 1 96 ? -16.522 6.527 9.121 1.00 91.06 96 GLN A CA 1
ATOM 707 C C . GLN A 1 96 ? -17.999 6.462 9.487 1.00 91.06 96 GLN A C 1
ATOM 709 O O . GLN A 1 96 ? -18.806 7.222 8.952 1.00 91.06 96 GLN A O 1
ATOM 714 N N . ALA A 1 97 ? -18.349 5.555 10.395 1.00 89.00 97 ALA A N 1
ATOM 715 C CA . ALA A 1 97 ? -19.723 5.334 10.815 1.00 89.00 97 ALA A CA 1
ATOM 716 C C . ALA A 1 97 ? -19.779 5.169 12.337 1.00 89.00 97 ALA A C 1
ATOM 718 O O . ALA A 1 97 ? -19.255 4.212 12.910 1.00 89.00 97 ALA A O 1
ATOM 719 N N . GLY A 1 98 ? -20.428 6.122 13.011 1.00 88.12 98 GLY A N 1
ATOM 720 C CA . GLY A 1 98 ? -20.556 6.119 14.467 1.00 88.12 98 GLY A CA 1
ATOM 721 C C . GLY A 1 98 ? -19.193 6.082 15.167 1.00 88.12 98 GLY A C 1
ATOM 722 O O . GLY A 1 98 ? -18.376 6.986 15.002 1.00 88.12 98 GLY A O 1
ATOM 723 N N . ASN A 1 99 ? -18.954 5.027 15.950 1.00 91.38 99 ASN A N 1
ATOM 724 C CA . ASN A 1 99 ? -17.725 4.849 16.728 1.00 91.38 99 ASN A CA 1
ATOM 725 C C . ASN A 1 99 ? -16.646 4.018 16.007 1.00 91.38 99 ASN A C 1
ATOM 727 O O . ASN A 1 99 ? -15.660 3.620 16.629 1.00 91.38 99 ASN A O 1
ATOM 731 N N . GLU A 1 100 ? -16.834 3.722 14.719 1.00 93.88 100 GLU A N 1
ATOM 732 C CA . GLU A 1 100 ? -15.900 2.928 13.927 1.00 93.88 100 GLU A CA 1
ATOM 733 C C . GLU A 1 100 ? -15.430 3.684 12.679 1.00 93.88 100 GLU A C 1
ATOM 735 O O . GLU A 1 100 ? -16.199 4.342 11.976 1.00 93.88 100 GLU A O 1
ATOM 740 N N . THR A 1 101 ? -14.139 3.557 12.386 1.00 96.00 101 THR A N 1
ATOM 741 C CA . THR A 1 101 ? -13.509 4.020 11.150 1.00 96.00 101 THR A CA 1
ATOM 742 C C . THR A 1 101 ? -12.850 2.834 10.455 1.00 96.00 101 THR A C 1
ATOM 744 O O . THR A 1 101 ? -12.090 2.078 11.068 1.00 96.00 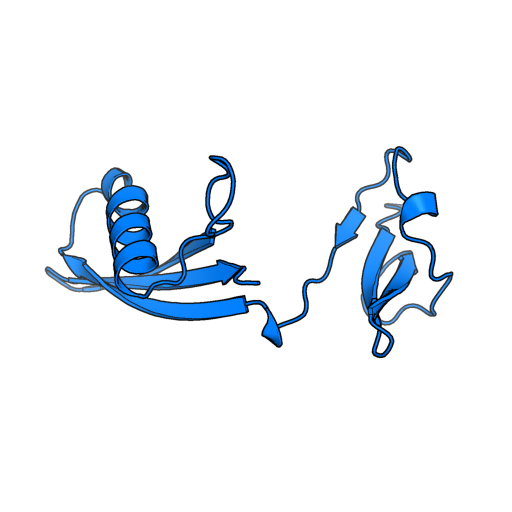101 THR A O 1
ATOM 747 N N . TRP A 1 102 ? -13.123 2.685 9.163 1.00 96.31 102 TRP A N 1
ATOM 748 C CA . TRP A 1 102 ? -12.500 1.697 8.295 1.00 96.31 102 TRP A CA 1
ATOM 749 C C . TRP A 1 102 ? -11.413 2.350 7.451 1.00 96.31 102 TRP A C 1
ATOM 751 O O . TRP A 1 102 ? -11.646 3.340 6.756 1.00 96.31 102 TRP A O 1
ATOM 761 N N . LEU A 1 103 ? -10.222 1.768 7.503 1.00 97.06 103 LEU A N 1
ATOM 762 C CA . LEU A 1 103 ? -9.054 2.170 6.736 1.00 97.06 103 LEU A CA 1
ATOM 763 C C . LEU A 1 103 ? -8.711 1.063 5.737 1.00 97.06 103 LEU A C 1
ATOM 765 O O . LEU A 1 103 ? -8.721 -0.116 6.095 1.00 97.06 103 LEU A O 1
ATOM 769 N N . SER A 1 104 ? -8.363 1.436 4.511 1.00 97.19 104 SER A N 1
ATOM 770 C CA . SER A 1 104 ? -7.588 0.569 3.624 1.00 97.19 104 SER A CA 1
ATOM 771 C C . SER A 1 104 ? -6.126 0.854 3.890 1.00 97.19 104 SER A C 1
ATOM 773 O O . SER A 1 104 ? -5.733 2.020 3.919 1.00 97.19 104 SER A O 1
ATOM 775 N N . VAL A 1 105 ? -5.333 -0.187 4.097 1.00 96.75 105 VAL A N 1
ATOM 776 C CA . VAL A 1 105 ? -3.895 -0.085 4.326 1.00 96.75 105 VAL A CA 1
ATOM 777 C C . VAL A 1 105 ? -3.195 -0.868 3.232 1.00 96.75 105 VAL A C 1
ATOM 779 O O . VAL A 1 105 ? -3.460 -2.059 3.078 1.00 96.75 105 VAL A O 1
ATOM 782 N N . ASP A 1 106 ? -2.289 -0.212 2.516 1.00 94.88 106 ASP A N 1
ATOM 783 C CA . ASP A 1 106 ? -1.398 -0.850 1.554 1.00 94.88 106 ASP A CA 1
ATOM 784 C C . ASP A 1 106 ? 0.023 -0.807 2.103 1.00 94.88 106 ASP A C 1
ATOM 786 O O . ASP A 1 106 ? 0.524 0.250 2.497 1.00 94.88 106 ASP A O 1
ATOM 790 N N . VAL A 1 107 ? 0.671 -1.965 2.127 1.00 93.56 107 VAL A N 1
ATOM 791 C CA . VAL A 1 107 ? 2.035 -2.134 2.622 1.00 93.56 107 VAL A CA 1
ATOM 792 C C . VAL A 1 107 ? 2.880 -2.713 1.508 1.00 93.56 107 VAL A C 1
ATOM 794 O O . VAL A 1 107 ? 2.504 -3.721 0.912 1.00 93.56 107 VAL A O 1
ATOM 797 N N . LEU A 1 108 ? 4.030 -2.102 1.246 1.00 89.06 108 LEU A N 1
ATOM 798 C CA . LEU A 1 108 ? 5.041 -2.706 0.394 1.00 89.06 108 LEU A CA 1
ATOM 799 C C . LEU A 1 108 ? 5.856 -3.691 1.238 1.00 89.06 108 LEU A C 1
ATOM 801 O O . LEU A 1 108 ? 6.618 -3.289 2.116 1.00 89.06 108 LEU A O 1
ATOM 805 N N . SER A 1 109 ? 5.656 -4.978 0.983 1.00 78.12 109 SER A N 1
ATOM 806 C CA . SER A 1 109 ? 6.319 -6.095 1.655 1.00 78.12 109 SER A CA 1
ATOM 807 C C . SER A 1 109 ? 7.230 -6.821 0.666 1.00 78.12 109 SER A C 1
ATOM 809 O O . SER A 1 109 ? 6.789 -7.150 -0.435 1.00 78.12 109 SER A O 1
ATOM 811 N N . GLU A 1 110 ? 8.486 -7.053 1.052 1.00 63.66 110 GLU A N 1
ATOM 812 C CA . GLU A 1 110 ? 9.451 -7.842 0.266 1.00 63.66 110 GLU A CA 1
ATOM 813 C C . GLU A 1 110 ? 9.175 -9.349 0.308 1.00 63.66 110 GLU A C 1
ATOM 815 O O . GLU A 1 110 ? 8.771 -9.851 1.385 1.00 63.66 110 GLU A O 1
#